Protein AF-A0A961ISN0-F1 (afdb_monomer_lite)

Radius of gyration: 15.61 Å; chains: 1; bounding box: 36×50×28 Å

Sequence (90 aa):
MFETEERAVYVGDWSDDRMRGSGSLTVNLPDGTVRFYTGEFRNGQMAGRGVLFATEGDYMGQLRENQYNGTDFPKIPNREPANLPGRMLS

Foldseek 3Di:
DDDPDPQKDKDADDDPNAHAAWIKMWGQDPVRWIKIKTAGGDRNFGAAWIWIQTPVAIWTAGDHRNDDPVVRTPGDPDPPPPPPPDPDDD

Structure (mmCIF, N/CA/C/O backbone):
data_AF-A0A961ISN0-F1
#
_entry.id   AF-A0A961ISN0-F1
#
loop_
_atom_site.group_PDB
_atom_site.id
_atom_site.type_symbol
_atom_site.label_atom_id
_atom_site.label_alt_id
_atom_site.label_comp_id
_atom_site.label_asym_id
_atom_site.label_entity_id
_atom_site.label_seq_id
_atom_site.pdbx_PDB_ins_code
_atom_site.Cartn_x
_atom_site.Cartn_y
_atom_site.Cartn_z
_atom_site.occupancy
_atom_site.B_iso_or_equiv
_atom_site.auth_seq_id
_atom_site.auth_comp_id
_atom_site.auth_asym_id
_atom_site.auth_atom_id
_atom_site.pdbx_PDB_model_num
ATOM 1 N N . MET A 1 1 ? -23.137 -18.230 4.188 1.00 38.97 1 MET A N 1
ATOM 2 C CA . MET A 1 1 ? -22.861 -17.269 3.103 1.00 38.97 1 MET A CA 1
ATOM 3 C C . MET A 1 1 ? -21.360 -17.045 3.131 1.00 38.97 1 MET A C 1
ATOM 5 O O . MET A 1 1 ? -20.861 -16.678 4.184 1.00 38.97 1 MET A O 1
ATOM 9 N N . PHE A 1 2 ? -20.636 -17.437 2.084 1.00 50.97 2 PHE A N 1
ATOM 10 C CA . PHE A 1 2 ? -19.177 -17.306 2.025 1.00 50.97 2 PHE A CA 1
ATOM 11 C C . PHE A 1 2 ? -18.873 -16.076 1.166 1.00 50.97 2 PHE A C 1
ATOM 13 O O . PHE A 1 2 ? -19.102 -16.119 -0.037 1.00 50.97 2 PHE A O 1
ATOM 20 N N . GLU A 1 3 ? -18.441 -14.974 1.779 1.00 51.03 3 GLU A N 1
ATOM 21 C CA . GLU A 1 3 ? -17.950 -13.805 1.041 1.00 51.03 3 GLU A CA 1
ATOM 22 C C . GLU A 1 3 ? -16.580 -14.137 0.447 1.00 51.03 3 GLU A C 1
ATOM 24 O O . GLU A 1 3 ? -15.573 -14.215 1.154 1.00 51.03 3 GLU A O 1
ATOM 29 N N . THR A 1 4 ? -16.550 -14.361 -0.863 1.00 56.50 4 THR A N 1
ATOM 30 C CA . THR A 1 4 ? -15.330 -14.367 -1.672 1.00 56.50 4 THR A CA 1
ATOM 31 C C . THR A 1 4 ? -15.125 -12.963 -2.234 1.00 56.50 4 THR A C 1
ATOM 33 O O . THR A 1 4 ? -15.218 -12.752 -3.436 1.00 56.50 4 THR A O 1
ATOM 36 N N . GLU A 1 5 ? -14.935 -11.979 -1.365 1.00 55.62 5 GLU A N 1
ATOM 37 C CA . GLU A 1 5 ? -14.680 -10.603 -1.794 1.00 55.62 5 GLU A CA 1
ATOM 38 C C . GLU A 1 5 ? -13.168 -10.399 -1.746 1.00 55.62 5 GLU A C 1
ATOM 40 O O . GLU A 1 5 ? -12.541 -10.587 -0.699 1.00 55.62 5 GLU A O 1
ATOM 45 N N . GLU A 1 6 ? -12.563 -10.103 -2.893 1.00 60.56 6 GLU A N 1
ATOM 46 C CA . GLU A 1 6 ? -11.136 -9.830 -3.025 1.00 60.56 6 GLU A CA 1
ATOM 47 C C . GLU A 1 6 ? -10.721 -8.761 -2.010 1.00 60.56 6 GLU A C 1
ATOM 49 O O . GLU A 1 6 ? -10.959 -7.565 -2.164 1.00 60.56 6 GLU A O 1
ATOM 54 N N . ARG A 1 7 ? -10.091 -9.208 -0.920 1.00 78.62 7 ARG A N 1
ATOM 55 C CA . ARG A 1 7 ? -9.694 -8.342 0.195 1.00 78.62 7 ARG A CA 1
ATOM 56 C C . ARG A 1 7 ? -8.571 -7.389 -0.172 1.00 78.62 7 ARG A C 1
ATOM 58 O O . ARG A 1 7 ? -8.156 -6.618 0.681 1.00 78.62 7 ARG A O 1
ATOM 65 N N . ALA A 1 8 ? -8.047 -7.460 -1.389 1.00 84.69 8 ALA A N 1
ATOM 66 C CA . ALA A 1 8 ? -6.952 -6.634 -1.837 1.00 84.69 8 ALA A CA 1
ATOM 67 C C . ALA A 1 8 ? -7.139 -6.230 -3.299 1.00 84.69 8 ALA A C 1
ATOM 69 O O . ALA A 1 8 ? -7.365 -7.079 -4.154 1.00 84.69 8 ALA A O 1
ATOM 70 N N . VAL A 1 9 ? -6.993 -4.939 -3.577 1.00 89.94 9 VAL A N 1
ATOM 71 C CA . VAL A 1 9 ? -7.019 -4.366 -4.923 1.00 89.94 9 VAL A CA 1
ATOM 72 C C . VAL A 1 9 ? -5.662 -3.742 -5.189 1.00 89.94 9 VAL A C 1
ATOM 74 O O . VAL A 1 9 ? -5.214 -2.892 -4.420 1.00 89.94 9 VAL A O 1
ATOM 77 N N . TYR A 1 10 ? -5.018 -4.141 -6.282 1.00 88.94 10 TYR A N 1
ATOM 78 C CA . TYR A 1 10 ? -3.769 -3.542 -6.734 1.00 88.94 10 TYR A CA 1
ATOM 79 C C . TYR A 1 10 ? -3.960 -2.804 -8.055 1.00 88.94 10 TYR A C 1
ATOM 81 O O . TYR A 1 10 ? -4.543 -3.332 -9.000 1.00 88.94 10 TYR A O 1
ATOM 89 N N . VAL A 1 11 ? -3.415 -1.593 -8.123 1.00 93.44 11 VAL A N 1
ATOM 90 C CA . VAL A 1 11 ? -3.354 -0.765 -9.326 1.00 93.44 11 VAL A CA 1
ATOM 91 C C . VAL A 1 11 ? -1.895 -0.408 -9.571 1.00 93.44 11 VAL A C 1
ATOM 93 O O . VAL A 1 11 ? -1.292 0.323 -8.786 1.00 93.44 11 VAL A O 1
ATOM 96 N N . GLY A 1 12 ? -1.323 -0.920 -10.653 1.00 91.88 12 GLY A N 1
ATOM 97 C CA . GLY A 1 12 ? 0.074 -0.699 -11.009 1.00 91.88 12 GLY A CA 1
ATOM 98 C C . GLY A 1 12 ? 0.532 -1.668 -12.087 1.00 91.88 12 GLY A C 1
ATOM 99 O O . GLY A 1 12 ? -0.295 -2.323 -12.732 1.00 91.88 12 GLY A O 1
ATOM 100 N N . ASP A 1 13 ? 1.844 -1.757 -12.273 1.00 90.75 13 ASP A N 1
ATOM 101 C CA . ASP A 1 13 ? 2.416 -2.596 -13.316 1.00 90.75 13 ASP A CA 1
ATOM 102 C C . ASP A 1 13 ? 2.444 -4.074 -12.906 1.00 90.75 13 ASP A C 1
ATOM 104 O O . ASP A 1 13 ? 2.677 -4.442 -11.751 1.00 90.75 13 ASP A O 1
ATOM 108 N N . TRP A 1 14 ? 2.249 -4.943 -13.894 1.00 89.31 14 TRP A N 1
ATOM 109 C CA . TRP A 1 14 ? 2.302 -6.392 -13.733 1.00 89.31 14 TRP A CA 1
ATOM 110 C C . TRP A 1 14 ? 3.359 -6.989 -14.664 1.00 89.31 14 TRP A C 1
ATOM 112 O O . TRP A 1 14 ? 3.530 -6.549 -15.799 1.00 89.31 14 TRP A O 1
ATOM 122 N N . SER A 1 15 ? 4.074 -8.004 -14.184 1.00 90.19 15 SER A N 1
ATOM 123 C CA . SER A 1 15 ? 5.032 -8.809 -14.952 1.00 90.19 15 SER A CA 1
ATOM 124 C C . SER A 1 15 ? 4.981 -10.231 -14.420 1.00 90.19 15 SER A C 1
ATOM 126 O O . SER A 1 15 ? 5.091 -10.412 -13.210 1.00 90.19 15 SER A O 1
ATOM 128 N N . ASP A 1 16 ? 4.838 -11.227 -15.295 1.00 91.38 16 ASP A N 1
ATOM 129 C CA . ASP A 1 16 ? 4.824 -12.650 -14.911 1.00 91.38 16 ASP A CA 1
ATOM 130 C C . ASP A 1 16 ? 3.811 -12.958 -13.790 1.00 91.38 16 ASP A C 1
ATOM 132 O O . ASP A 1 16 ? 4.147 -13.583 -12.783 1.00 91.38 16 ASP A O 1
ATOM 136 N N . ASP A 1 17 ? 2.590 -12.427 -13.928 1.00 88.81 17 ASP A N 1
ATOM 137 C CA . ASP A 1 17 ? 1.502 -12.524 -12.941 1.00 88.81 17 ASP A CA 1
ATOM 138 C C . ASP A 1 17 ? 1.858 -11.975 -11.545 1.00 88.81 17 ASP A C 1
ATOM 140 O O . ASP A 1 17 ? 1.275 -12.347 -10.525 1.00 88.81 17 ASP A O 1
ATOM 144 N N . ARG A 1 18 ? 2.834 -11.061 -11.476 1.00 89.44 18 ARG A N 1
ATOM 145 C CA . ARG A 1 18 ? 3.303 -10.436 -10.236 1.00 89.44 18 ARG A CA 1
ATOM 146 C C . ARG A 1 18 ? 3.311 -8.918 -10.340 1.00 89.44 18 ARG A C 1
ATOM 148 O O . ARG A 1 18 ? 3.741 -8.351 -11.341 1.00 89.44 18 ARG A O 1
ATOM 155 N N . MET A 1 19 ? 2.914 -8.266 -9.248 1.00 89.31 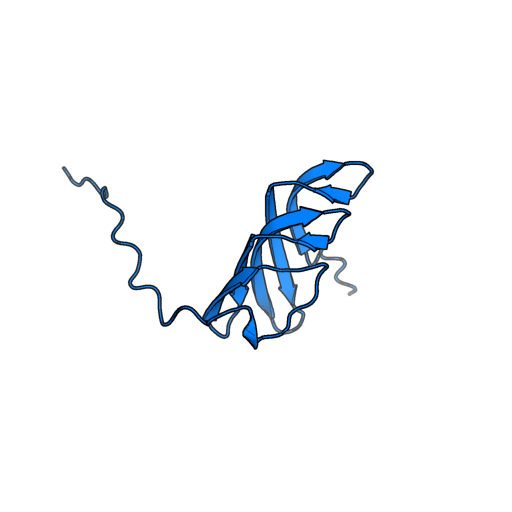19 MET A N 1
ATOM 156 C CA . MET A 1 19 ? 3.017 -6.813 -9.085 1.00 89.31 19 MET A CA 1
ATOM 157 C C . MET A 1 19 ? 4.477 -6.364 -9.211 1.00 89.31 19 MET A C 1
ATOM 159 O O . MET A 1 19 ? 5.387 -6.979 -8.631 1.00 89.31 19 MET A O 1
ATOM 163 N N . ARG A 1 20 ? 4.705 -5.283 -9.951 1.00 92.00 20 ARG A N 1
ATOM 164 C CA . ARG A 1 20 ? 6.031 -4.733 -10.223 1.00 92.00 20 ARG A CA 1
ATOM 165 C C . ARG A 1 20 ? 5.958 -3.214 -10.374 1.00 92.00 20 ARG A C 1
ATOM 167 O O . ARG A 1 20 ? 4.902 -2.656 -10.621 1.00 92.00 20 ARG A O 1
ATOM 174 N N . GLY A 1 21 ? 7.104 -2.551 -10.251 1.00 89.81 21 GLY A N 1
ATOM 175 C CA . GLY A 1 21 ? 7.220 -1.135 -10.578 1.00 89.81 21 GLY A CA 1
ATOM 176 C C . GLY A 1 21 ? 6.515 -0.284 -9.537 1.00 89.81 21 GLY A C 1
ATOM 177 O O . GLY A 1 21 ? 6.496 -0.640 -8.363 1.00 89.81 21 GLY A O 1
ATOM 178 N N . SER A 1 22 ? 5.962 0.848 -9.942 1.00 91.50 22 SER A N 1
ATOM 179 C CA . SER A 1 22 ? 5.199 1.702 -9.035 1.00 91.50 22 SER A CA 1
ATOM 180 C C . SER A 1 22 ? 3.733 1.284 -9.031 1.00 91.50 22 SER A C 1
ATOM 182 O O . SER A 1 22 ? 3.144 1.031 -10.078 1.00 91.50 22 SER A O 1
ATOM 184 N N . GLY A 1 23 ? 3.124 1.237 -7.851 1.00 91.50 23 GLY A N 1
ATOM 185 C CA . GLY A 1 23 ? 1.709 0.913 -7.742 1.00 91.50 23 GLY A CA 1
ATOM 186 C C . GLY A 1 23 ? 1.085 1.327 -6.423 1.00 91.50 23 GLY A C 1
ATOM 187 O O . GLY A 1 23 ? 1.723 1.928 -5.553 1.00 91.50 23 GLY A O 1
ATOM 188 N N . SER A 1 24 ? -0.186 0.974 -6.296 1.00 90.44 24 SER A N 1
ATOM 189 C CA . SER A 1 24 ? -1.014 1.217 -5.128 1.00 90.44 24 SER A CA 1
ATOM 190 C C . SER A 1 24 ? -1.783 -0.051 -4.774 1.00 90.44 24 SER A C 1
ATOM 192 O O . SER A 1 24 ? -2.423 -0.647 -5.635 1.00 90.44 24 SER A O 1
ATOM 194 N N . LEU A 1 25 ? -1.721 -0.458 -3.511 1.00 89.00 25 LEU A N 1
ATOM 195 C CA . LEU A 1 25 ? -2.380 -1.636 -2.959 1.00 89.00 25 LEU A CA 1
ATOM 196 C C . LEU A 1 25 ? -3.360 -1.200 -1.867 1.00 89.00 25 LEU A C 1
ATOM 198 O O . LEU A 1 25 ? -2.948 -0.636 -0.857 1.00 89.00 25 LEU A O 1
ATOM 202 N N . THR A 1 26 ? -4.638 -1.509 -2.040 1.00 87.81 26 THR A N 1
ATOM 203 C CA . THR A 1 26 ? -5.684 -1.335 -1.026 1.00 87.81 26 THR A CA 1
ATOM 204 C C . THR A 1 26 ? -6.024 -2.693 -0.443 1.00 87.81 26 THR A C 1
ATOM 206 O O . THR A 1 26 ? -6.270 -3.614 -1.209 1.00 87.81 26 THR A O 1
ATOM 209 N N . VAL A 1 27 ? -6.069 -2.832 0.881 1.00 86.00 27 VAL A N 1
ATOM 210 C CA . VAL A 1 27 ? -6.422 -4.077 1.571 1.00 86.00 27 VAL A CA 1
ATOM 211 C C . VAL A 1 27 ? -7.546 -3.823 2.571 1.00 86.00 27 VAL A C 1
ATOM 213 O O . VAL A 1 27 ? -7.387 -3.030 3.497 1.00 86.00 27 VAL A O 1
ATOM 216 N N . ASN A 1 28 ? -8.657 -4.535 2.405 1.00 84.31 28 ASN A N 1
ATOM 217 C CA . ASN A 1 28 ? -9.788 -4.569 3.321 1.00 84.31 28 ASN A CA 1
ATOM 218 C C . ASN A 1 28 ? -9.597 -5.720 4.314 1.00 84.31 28 ASN A C 1
ATOM 220 O O . ASN A 1 28 ? -9.550 -6.896 3.940 1.00 84.31 28 ASN A O 1
ATOM 224 N N . LEU A 1 29 ? -9.459 -5.384 5.590 1.00 81.81 29 LEU A N 1
ATOM 225 C CA . LEU A 1 29 ? -9.268 -6.352 6.659 1.00 81.81 29 LEU A CA 1
ATOM 226 C C . LEU A 1 29 ? -10.615 -6.841 7.223 1.00 81.81 29 LEU A C 1
ATOM 228 O O . LEU A 1 29 ? -11.618 -6.132 7.138 1.00 81.81 29 LEU A O 1
ATOM 232 N N . PRO A 1 30 ? -10.663 -8.047 7.827 1.00 79.50 30 PRO A N 1
ATOM 233 C CA . PRO A 1 30 ? -11.900 -8.605 8.386 1.00 79.50 30 PRO A CA 1
ATOM 234 C C . PRO A 1 30 ? -12.510 -7.799 9.540 1.00 79.50 30 PRO A C 1
ATOM 236 O O . PRO A 1 30 ? -13.683 -7.972 9.849 1.00 79.50 30 P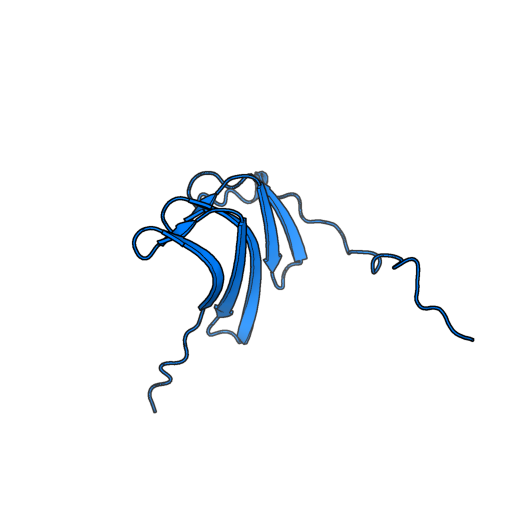RO A O 1
ATOM 239 N N . ASP A 1 31 ? -11.718 -6.949 10.193 1.00 80.12 31 ASP A N 1
ATOM 240 C CA . ASP A 1 31 ? -12.155 -6.035 11.254 1.00 80.12 31 ASP A CA 1
ATOM 241 C C . ASP A 1 31 ? -12.819 -4.755 10.701 1.00 80.12 31 ASP A C 1
ATOM 243 O O . ASP A 1 31 ? -13.203 -3.882 11.474 1.00 80.12 31 ASP A O 1
ATOM 247 N N . GLY A 1 32 ? -12.953 -4.635 9.373 1.00 76.44 32 GLY A N 1
ATOM 248 C CA . GLY A 1 32 ? -13.472 -3.449 8.688 1.00 76.44 32 GLY A CA 1
ATOM 249 C C . GLY A 1 32 ? -12.425 -2.355 8.465 1.00 76.44 32 GLY A C 1
ATOM 250 O O . GLY A 1 32 ? -12.736 -1.321 7.873 1.00 76.44 32 GLY A O 1
ATOM 251 N N . THR A 1 33 ? -11.180 -2.565 8.903 1.00 80.75 33 THR A N 1
ATOM 252 C CA . THR A 1 33 ? -10.078 -1.634 8.664 1.00 80.75 33 THR A CA 1
ATOM 253 C C . THR A 1 33 ? -9.647 -1.685 7.201 1.00 80.75 33 THR A C 1
ATOM 255 O O . THR A 1 33 ? -9.417 -2.756 6.640 1.00 80.75 33 THR A O 1
ATOM 258 N N . VAL A 1 34 ? -9.433 -0.518 6.597 1.00 81.81 34 VAL A N 1
ATOM 259 C CA . VAL A 1 34 ? -8.818 -0.403 5.269 1.00 81.81 34 VAL A CA 1
ATOM 260 C C . VAL A 1 34 ? -7.368 0.039 5.424 1.00 81.81 34 VAL A C 1
ATOM 262 O O . VAL A 1 34 ? -7.078 1.021 6.109 1.00 81.81 34 VAL A O 1
ATOM 265 N N . ARG A 1 35 ? -6.447 -0.685 4.785 1.00 82.62 35 ARG A N 1
ATOM 266 C CA . ARG A 1 35 ? -5.041 -0.292 4.646 1.00 82.62 35 ARG A CA 1
ATOM 267 C C . ARG A 1 35 ? -4.756 0.071 3.200 1.00 82.62 35 ARG A C 1
ATOM 269 O O . ARG A 1 35 ? -5.219 -0.611 2.293 1.00 82.62 35 ARG A O 1
ATOM 276 N N . PHE A 1 36 ? -3.972 1.115 2.983 1.00 84.38 36 PHE A N 1
ATOM 277 C CA . PHE A 1 36 ? -3.568 1.537 1.646 1.00 84.38 36 PHE A CA 1
ATOM 278 C C . PHE A 1 36 ? -2.054 1.702 1.601 1.00 84.38 36 PHE A C 1
ATOM 280 O O . PHE A 1 36 ? -1.475 2.300 2.494 1.00 84.38 36 PHE A O 1
ATOM 287 N N . TYR A 1 37 ? -1.392 1.180 0.581 1.00 85.31 37 TYR A N 1
ATOM 288 C CA . TYR A 1 37 ? 0.035 1.371 0.361 1.00 85.31 37 TYR A CA 1
ATOM 289 C C . TYR A 1 37 ? 0.264 1.900 -1.045 1.00 85.31 37 TYR A C 1
ATOM 291 O O . TYR A 1 37 ? -0.298 1.372 -1.996 1.00 85.31 37 TYR A O 1
ATOM 299 N N . THR A 1 38 ? 1.122 2.904 -1.186 1.00 88.69 38 THR A N 1
ATOM 300 C CA . THR A 1 38 ? 1.621 3.364 -2.483 1.00 88.69 38 THR A CA 1
ATOM 301 C C . THR A 1 38 ? 3.139 3.364 -2.465 1.00 88.69 38 THR A C 1
ATOM 303 O O . THR A 1 38 ? 3.756 3.854 -1.517 1.00 88.69 38 THR A O 1
ATOM 306 N N . GLY A 1 39 ? 3.763 2.785 -3.481 1.00 89.19 39 GLY A N 1
ATOM 307 C CA . GLY A 1 39 ? 5.212 2.651 -3.512 1.00 89.19 39 GLY A CA 1
ATOM 308 C C . GLY A 1 39 ? 5.689 1.694 -4.583 1.00 89.19 39 GLY A C 1
ATOM 309 O O . GLY A 1 39 ? 4.982 1.422 -5.556 1.00 89.19 39 GLY A O 1
ATOM 310 N N . GLU A 1 40 ? 6.914 1.215 -4.415 1.00 89.50 40 GLU A N 1
ATOM 311 C CA . GLU A 1 40 ? 7.521 0.286 -5.356 1.00 89.50 40 GLU A CA 1
ATOM 312 C C . GLU A 1 40 ? 7.143 -1.165 -5.028 1.00 89.50 40 GLU A C 1
ATOM 314 O O . GLU A 1 40 ? 6.938 -1.561 -3.882 1.00 89.50 40 GLU A O 1
ATOM 319 N N . PHE A 1 41 ? 7.050 -1.979 -6.070 1.00 88.81 41 PHE A N 1
ATOM 320 C CA . PHE A 1 41 ? 6.732 -3.392 -6.006 1.00 88.81 41 PHE A CA 1
ATOM 321 C C . PHE A 1 41 ? 7.771 -4.173 -6.801 1.00 88.81 41 PHE A C 1
ATOM 323 O O . PHE A 1 41 ? 8.184 -3.790 -7.901 1.00 88.81 41 PHE A O 1
ATOM 330 N N . ARG A 1 42 ? 8.203 -5.305 -6.250 1.00 87.25 42 ARG A N 1
ATOM 331 C CA . ARG A 1 42 ? 9.146 -6.217 -6.898 1.00 87.25 42 ARG A CA 1
ATOM 332 C C . ARG A 1 42 ? 8.726 -7.650 -6.619 1.00 87.25 42 ARG A C 1
ATOM 334 O O . ARG A 1 42 ? 8.593 -8.036 -5.464 1.00 87.25 42 ARG A O 1
ATOM 341 N N . ASN A 1 43 ? 8.556 -8.448 -7.673 1.00 86.81 43 ASN A N 1
ATOM 342 C CA . ASN A 1 43 ? 8.176 -9.864 -7.582 1.00 86.81 43 ASN A CA 1
ATOM 343 C C . ASN A 1 43 ? 6.889 -10.111 -6.771 1.00 86.81 43 ASN A C 1
ATOM 345 O O . ASN A 1 43 ? 6.798 -11.105 -6.053 1.00 86.81 43 ASN A O 1
ATOM 349 N N . GLY A 1 44 ? 5.901 -9.218 -6.868 1.00 84.62 44 GLY A N 1
ATOM 350 C CA . GLY A 1 44 ? 4.637 -9.356 -6.141 1.00 84.62 44 GLY A CA 1
ATOM 351 C C . GLY A 1 44 ? 4.705 -8.918 -4.676 1.00 84.62 44 GLY A C 1
ATOM 352 O O . GLY A 1 44 ? 3.775 -9.181 -3.922 1.00 84.62 44 GLY A O 1
ATOM 353 N N . GLN A 1 45 ? 5.791 -8.268 -4.257 1.00 83.50 45 GLN A N 1
ATOM 354 C CA . GLN A 1 45 ? 5.991 -7.796 -2.888 1.00 83.50 45 GLN A CA 1
ATOM 355 C C . GLN A 1 45 ? 6.220 -6.292 -2.868 1.00 83.50 45 GLN A C 1
ATOM 357 O O . GLN A 1 45 ? 6.784 -5.744 -3.816 1.00 83.50 45 GLN A O 1
ATOM 362 N N . MET A 1 46 ? 5.823 -5.637 -1.778 1.00 84.12 46 MET A N 1
ATOM 363 C CA . MET A 1 46 ? 6.154 -4.235 -1.560 1.00 84.12 46 MET A CA 1
ATOM 364 C C . MET A 1 46 ? 7.667 -4.104 -1.340 1.00 84.12 46 MET A C 1
ATOM 366 O O . MET A 1 46 ? 8.285 -4.878 -0.596 1.00 84.12 46 MET A O 1
ATOM 370 N N . ALA A 1 47 ? 8.274 -3.135 -2.007 1.00 82.19 47 ALA A N 1
ATOM 371 C CA . ALA A 1 47 ? 9.710 -2.932 -2.056 1.00 82.19 47 ALA A CA 1
ATOM 372 C C . ALA A 1 47 ? 10.045 -1.439 -2.136 1.00 82.19 47 ALA A C 1
ATOM 374 O O . ALA A 1 47 ? 9.178 -0.596 -2.339 1.00 82.19 47 ALA A O 1
ATOM 375 N N . GLY A 1 48 ? 11.327 -1.120 -1.973 1.00 77.12 48 GLY A N 1
ATOM 376 C CA . GLY A 1 48 ? 11.844 0.226 -2.170 1.00 77.12 48 GLY A CA 1
ATOM 377 C C . GLY A 1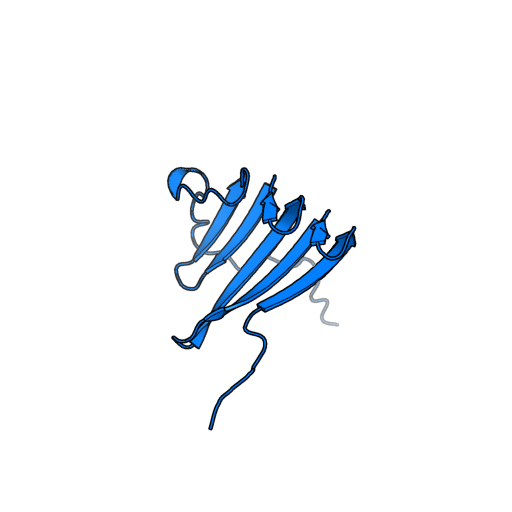 48 ? 11.140 1.266 -1.308 1.00 77.12 48 GLY A C 1
ATOM 378 O O . GLY A 1 48 ? 10.840 1.017 -0.146 1.00 77.12 48 GLY A O 1
ATOM 379 N N . ARG A 1 49 ? 10.904 2.463 -1.839 1.00 79.44 49 ARG A N 1
ATOM 380 C CA . ARG A 1 49 ? 10.271 3.549 -1.077 1.00 79.44 49 ARG A CA 1
ATOM 381 C C . ARG A 1 49 ? 8.751 3.515 -1.229 1.00 79.44 49 ARG A C 1
ATOM 383 O O . ARG A 1 49 ? 8.242 3.375 -2.336 1.00 79.44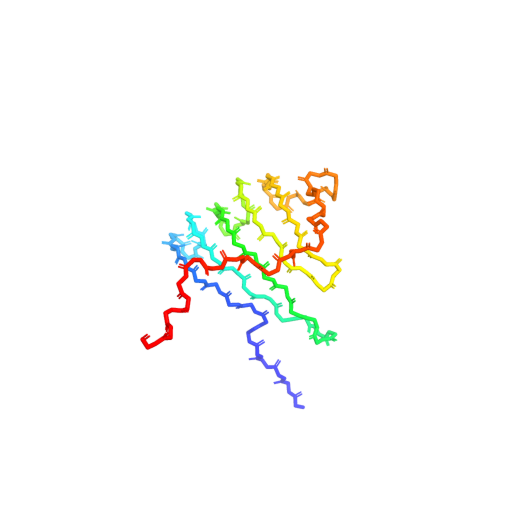 49 ARG A O 1
ATOM 390 N N . GLY A 1 50 ? 8.029 3.733 -0.131 1.00 82.12 50 GLY A N 1
ATOM 391 C CA . GLY A 1 50 ? 6.578 3.873 -0.180 1.00 82.12 50 GLY A CA 1
ATOM 392 C C . GLY A 1 50 ? 5.964 4.548 1.039 1.00 82.12 50 GLY A C 1
ATOM 393 O O . GLY A 1 50 ? 6.644 4.905 2.006 1.00 82.12 50 GLY A O 1
ATOM 394 N N . VAL A 1 51 ? 4.652 4.733 0.959 1.00 81.31 51 VAL A N 1
ATOM 395 C CA . VAL A 1 51 ? 3.802 5.300 2.001 1.00 81.31 51 VAL A CA 1
ATOM 396 C C . VAL A 1 51 ? 2.693 4.302 2.299 1.00 81.31 51 VAL A C 1
ATOM 398 O O . VAL A 1 51 ? 1.919 3.949 1.412 1.00 81.31 51 VAL A O 1
ATOM 401 N N . LEU A 1 52 ? 2.633 3.848 3.546 1.00 81.25 52 LEU A N 1
ATOM 402 C CA . LEU A 1 52 ? 1.566 3.020 4.085 1.00 81.25 52 LEU A CA 1
ATOM 403 C C . LEU A 1 52 ? 0.603 3.908 4.875 1.00 81.25 52 LEU A C 1
ATOM 405 O O . LEU A 1 52 ? 1.009 4.706 5.709 1.00 81.25 52 LEU A O 1
ATOM 409 N N . PHE A 1 53 ? -0.679 3.726 4.640 1.00 78.31 53 PHE A N 1
ATOM 410 C CA . PHE A 1 53 ? -1.780 4.367 5.329 1.00 78.31 53 PHE A CA 1
ATOM 411 C C . PHE A 1 53 ? -2.515 3.276 6.092 1.00 78.31 53 PHE A C 1
ATOM 413 O O . PHE A 1 53 ? -2.999 2.302 5.503 1.00 78.31 53 PHE A 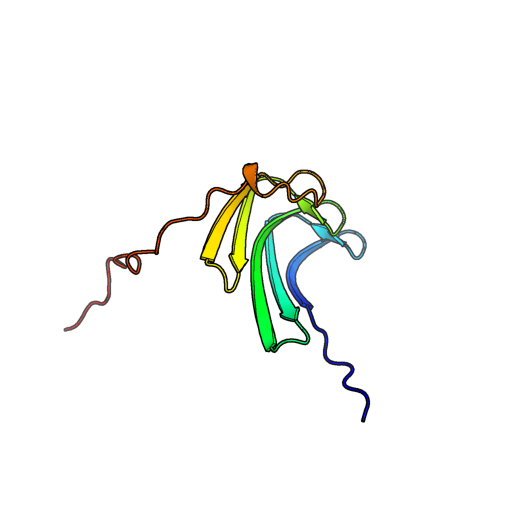O 1
ATOM 420 N N . ALA A 1 54 ? -2.563 3.420 7.408 1.00 73.19 54 ALA A N 1
ATOM 421 C CA . ALA A 1 54 ? -3.273 2.521 8.297 1.00 73.19 54 ALA A CA 1
ATOM 422 C C . ALA A 1 54 ? -4.171 3.337 9.230 1.00 73.19 54 ALA A C 1
ATOM 424 O O . ALA A 1 54 ? -3.979 4.536 9.415 1.00 73.19 54 ALA A O 1
ATOM 425 N N . THR A 1 55 ? -5.138 2.683 9.865 1.00 65.69 55 THR A N 1
ATOM 426 C CA . THR A 1 55 ? -6.027 3.317 10.854 1.00 65.69 55 THR A CA 1
ATOM 427 C C . THR A 1 55 ? -5.279 3.965 12.021 1.00 65.69 55 THR A C 1
ATOM 429 O O . THR A 1 55 ? -5.781 4.910 12.620 1.00 65.69 55 THR A O 1
ATOM 432 N N . GLU A 1 56 ? -4.061 3.510 12.318 1.00 64.56 56 GLU A N 1
ATOM 433 C CA . GLU A 1 56 ? -3.201 4.078 13.360 1.00 64.56 56 GLU A CA 1
ATOM 434 C C . GLU A 1 56 ? -2.424 5.334 12.910 1.00 64.56 56 GLU A C 1
ATOM 436 O O . GLU A 1 56 ? -1.818 6.006 13.751 1.00 64.56 56 GLU A O 1
ATOM 441 N N . GLY A 1 57 ? -2.455 5.683 11.617 1.00 63.47 57 GLY A N 1
ATOM 442 C CA . GLY A 1 57 ? -1.803 6.853 11.025 1.00 63.47 57 GLY A CA 1
ATOM 443 C C . GLY A 1 57 ? -1.167 6.586 9.655 1.00 63.47 57 GLY A C 1
ATOM 444 O O . GLY A 1 57 ? -1.178 5.465 9.142 1.00 63.47 57 GLY A O 1
ATOM 445 N N . ASP A 1 58 ? -0.574 7.633 9.082 1.00 63.78 58 ASP A N 1
ATOM 446 C CA . ASP A 1 58 ? 0.220 7.541 7.854 1.00 63.78 58 ASP A CA 1
ATOM 447 C C . ASP A 1 58 ? 1.680 7.237 8.213 1.00 63.78 58 ASP A C 1
ATOM 449 O O . ASP A 1 58 ? 2.229 7.790 9.165 1.00 63.78 58 ASP A O 1
ATOM 453 N N . TYR A 1 59 ? 2.334 6.394 7.427 1.00 66.81 59 TYR A N 1
ATOM 454 C CA . TYR A 1 59 ? 3.671 5.862 7.667 1.00 66.81 59 TYR A CA 1
ATOM 455 C C . TYR A 1 59 ? 4.490 5.974 6.374 1.00 66.81 59 TYR A C 1
ATOM 457 O O . TYR A 1 59 ? 4.120 5.398 5.353 1.00 66.81 59 TYR A O 1
ATOM 465 N N . MET A 1 60 ? 5.610 6.706 6.379 1.00 63.59 60 MET A N 1
ATOM 466 C CA . MET A 1 60 ? 6.528 6.777 5.225 1.00 63.59 60 MET A CA 1
ATOM 467 C C . MET A 1 60 ? 7.811 6.026 5.523 1.00 63.59 60 MET A C 1
ATOM 469 O O . MET A 1 60 ? 8.402 6.266 6.567 1.00 63.59 60 MET A O 1
ATOM 473 N N . GLY A 1 61 ? 8.292 5.203 4.594 1.00 63.91 61 GLY A N 1
ATOM 474 C CA . GLY A 1 61 ? 9.546 4.481 4.801 1.00 63.91 61 GLY A CA 1
ATOM 475 C C . GLY A 1 61 ? 10.046 3.734 3.572 1.00 63.91 61 GLY A C 1
ATOM 476 O O . GLY A 1 61 ? 9.465 3.809 2.485 1.00 63.91 61 GLY A O 1
ATOM 477 N N . GLN A 1 62 ? 11.166 3.035 3.743 1.00 61.84 62 GLN A N 1
ATOM 478 C CA . GLN A 1 62 ? 11.696 2.114 2.739 1.00 61.84 62 GLN A CA 1
ATOM 479 C C . GLN A 1 62 ? 11.382 0.675 3.156 1.00 61.84 62 GLN A C 1
ATOM 481 O O . GLN A 1 62 ? 11.804 0.231 4.217 1.00 61.84 62 GLN A O 1
ATOM 486 N N . LEU A 1 63 ? 10.654 -0.059 2.319 1.00 65.12 63 LEU A N 1
ATOM 487 C CA . LEU A 1 63 ? 10.430 -1.492 2.454 1.00 65.12 63 LEU A CA 1
ATOM 488 C C . LEU A 1 63 ? 11.561 -2.256 1.763 1.00 65.12 63 LEU A C 1
ATOM 490 O O . LEU A 1 63 ? 11.849 -2.060 0.582 1.00 65.12 63 LEU A O 1
ATOM 494 N N . ARG A 1 64 ? 12.175 -3.198 2.474 1.00 60.56 64 ARG A N 1
ATOM 495 C CA . ARG A 1 64 ? 12.992 -4.242 1.849 1.00 60.56 64 ARG A CA 1
ATOM 496 C C . ARG A 1 64 ? 12.239 -5.560 1.959 1.00 60.56 64 ARG A C 1
ATOM 498 O O . ARG A 1 64 ? 12.087 -6.086 3.052 1.00 60.56 64 ARG A O 1
ATOM 505 N N . GLU A 1 65 ? 11.762 -6.069 0.823 1.00 62.44 65 GLU A N 1
ATOM 506 C CA . GLU A 1 65 ? 11.248 -7.445 0.690 1.00 62.44 65 GLU A CA 1
ATOM 507 C C . GLU A 1 65 ? 10.143 -7.785 1.707 1.00 62.44 65 GLU A C 1
ATOM 509 O O . GLU A 1 65 ? 10.253 -8.748 2.461 1.00 62.44 65 GLU A O 1
ATOM 514 N N . ASN A 1 66 ? 9.089 -6.958 1.765 1.00 60.84 66 ASN A N 1
ATOM 515 C CA . ASN A 1 66 ? 7.979 -7.077 2.726 1.00 60.84 66 ASN A CA 1
ATOM 516 C C . ASN A 1 66 ? 8.360 -7.033 4.225 1.00 60.84 66 ASN A C 1
ATOM 518 O O . ASN A 1 66 ? 7.479 -7.211 5.068 1.00 60.84 66 ASN A O 1
ATOM 522 N N . GLN A 1 67 ? 9.617 -6.776 4.602 1.00 55.22 67 GLN A N 1
ATOM 523 C CA . GLN A 1 67 ? 9.985 -6.644 6.011 1.00 55.22 67 GLN A CA 1
ATOM 524 C C . GLN A 1 67 ? 9.542 -5.278 6.534 1.00 55.22 67 GLN A C 1
ATOM 526 O O . GLN A 1 67 ? 10.156 -4.246 6.264 1.00 55.22 67 GLN A O 1
ATOM 531 N N . TYR A 1 68 ? 8.441 -5.292 7.281 1.00 54.97 68 TYR A N 1
ATOM 532 C CA . TYR A 1 68 ? 8.000 -4.176 8.102 1.00 54.97 68 TYR A CA 1
ATOM 533 C C . TYR A 1 68 ? 8.687 -4.281 9.464 1.00 54.97 68 TYR A C 1
ATOM 535 O O . TYR A 1 68 ? 8.229 -5.008 10.344 1.00 54.97 68 TYR A O 1
ATOM 543 N N . ASN A 1 69 ? 9.778 -3.546 9.653 1.00 53.62 69 ASN A N 1
ATOM 544 C CA . ASN A 1 69 ? 10.228 -3.192 10.991 1.00 53.62 69 ASN A CA 1
ATOM 545 C C . ASN A 1 69 ? 9.647 -1.809 11.260 1.00 53.62 69 ASN A C 1
ATOM 547 O O . ASN A 1 69 ? 10.033 -0.853 10.597 1.00 53.62 69 ASN A O 1
ATOM 551 N N . GLY A 1 70 ? 8.694 -1.680 12.188 1.00 51.25 70 GLY A N 1
ATOM 552 C CA . GLY A 1 70 ? 8.000 -0.410 12.476 1.00 51.25 70 GLY A CA 1
ATOM 553 C C . GLY A 1 70 ? 8.918 0.782 12.810 1.00 51.25 70 GLY A C 1
ATOM 554 O O . GLY A 1 70 ? 8.451 1.911 12.884 1.00 51.25 70 GLY A O 1
ATOM 555 N N . THR A 1 71 ? 10.220 0.546 12.977 1.00 51.56 71 THR A N 1
ATOM 556 C CA . THR A 1 71 ? 11.299 1.534 13.082 1.00 51.56 71 THR A CA 1
ATOM 557 C C . THR A 1 71 ? 11.679 2.220 11.762 1.00 51.56 71 THR A C 1
ATOM 559 O O . THR A 1 71 ? 12.160 3.348 11.808 1.00 51.56 71 THR A O 1
ATOM 562 N N . ASP A 1 72 ? 11.459 1.593 10.601 1.00 56.34 72 ASP A N 1
ATOM 563 C CA . ASP A 1 72 ? 11.796 2.157 9.278 1.00 56.34 72 ASP A CA 1
ATOM 564 C C . ASP A 1 72 ? 10.703 3.085 8.721 1.00 56.34 72 ASP A C 1
ATOM 566 O O . ASP A 1 72 ? 10.901 3.752 7.701 1.00 56.34 72 ASP A O 1
ATOM 570 N N . PHE A 1 73 ? 9.554 3.142 9.401 1.00 59.72 73 PHE A N 1
ATOM 571 C CA . PHE A 1 73 ? 8.404 3.951 9.023 1.00 59.72 73 PHE A CA 1
ATOM 572 C C . PHE A 1 73 ? 8.071 4.956 10.124 1.00 59.72 73 PHE A C 1
ATOM 574 O O . PHE A 1 73 ? 7.195 4.687 10.950 1.00 59.72 73 PHE A O 1
ATOM 581 N N . PRO A 1 74 ? 8.729 6.126 10.179 1.00 60.09 74 PRO A N 1
ATOM 582 C CA . PRO A 1 74 ? 8.244 7.207 11.020 1.00 60.09 74 PRO A CA 1
ATOM 583 C C . PRO A 1 74 ? 6.769 7.479 10.704 1.00 60.09 74 PRO A C 1
ATOM 585 O O . PRO A 1 74 ? 6.397 7.775 9.562 1.00 60.09 74 PRO A O 1
ATOM 588 N N . LYS A 1 75 ? 5.928 7.369 11.738 1.00 58.75 75 LYS A N 1
ATOM 589 C CA . LYS A 1 75 ? 4.546 7.842 11.698 1.00 58.75 75 LYS A CA 1
ATOM 590 C C . LYS A 1 75 ? 4.586 9.318 11.326 1.00 58.75 75 LYS A C 1
ATOM 592 O O . LYS A 1 75 ? 5.232 10.100 12.021 1.00 58.75 75 LYS A O 1
ATOM 597 N N . ILE A 1 76 ? 3.914 9.696 10.247 1.00 61.66 76 ILE A N 1
ATOM 598 C CA . ILE A 1 76 ? 3.700 11.097 9.911 1.00 61.66 76 ILE A CA 1
ATOM 599 C C . ILE A 1 76 ? 2.715 11.627 10.960 1.00 61.66 76 ILE A C 1
ATOM 601 O O . ILE A 1 76 ? 1.565 11.176 10.991 1.00 61.66 76 ILE A O 1
ATOM 605 N N . PRO A 1 77 ? 3.128 12.535 11.861 1.00 51.25 77 PRO A N 1
ATOM 606 C CA . PRO A 1 77 ? 2.177 13.160 12.761 1.00 51.25 77 PRO A CA 1
ATOM 607 C C . PRO A 1 77 ? 1.214 13.975 11.901 1.00 51.25 77 PRO A C 1
ATOM 609 O O . PRO A 1 77 ? 1.681 14.784 11.106 1.00 51.25 77 PRO A O 1
ATOM 612 N N . ASN A 1 78 ? -0.086 13.672 12.029 1.00 49.53 78 ASN A N 1
ATOM 613 C CA . ASN A 1 78 ? -1.246 14.327 11.420 1.00 49.53 78 ASN A CA 1
ATOM 614 C C . ASN A 1 78 ? -0.915 15.212 10.217 1.00 49.53 78 ASN A C 1
ATOM 616 O O . ASN A 1 78 ? -0.436 16.333 10.383 1.00 49.53 78 ASN A O 1
ATOM 620 N N . ARG A 1 79 ? -1.257 14.750 9.008 1.00 52.53 79 ARG A N 1
ATOM 621 C CA . ARG A 1 79 ? -1.377 15.663 7.872 1.00 52.53 79 ARG A CA 1
ATOM 622 C C . ARG A 1 79 ? -2.299 16.811 8.290 1.00 52.53 79 ARG A C 1
ATOM 624 O O . ARG A 1 79 ? -3.510 16.626 8.375 1.00 52.53 79 ARG A O 1
ATOM 631 N N . GLU A 1 80 ? -1.737 18.001 8.503 1.00 45.06 80 GLU A N 1
ATOM 632 C CA . GLU A 1 80 ? -2.422 19.218 8.078 1.00 45.06 80 GLU A CA 1
ATOM 633 C C . GLU A 1 80 ? -2.915 18.896 6.658 1.00 45.06 80 GLU A C 1
ATOM 635 O O . GLU A 1 80 ? -2.087 18.463 5.841 1.00 45.06 80 GLU A O 1
ATOM 640 N N . PRO A 1 81 ? -4.232 18.941 6.372 1.00 41.44 81 PRO A N 1
ATOM 641 C CA . PRO A 1 81 ? -4.724 18.644 5.0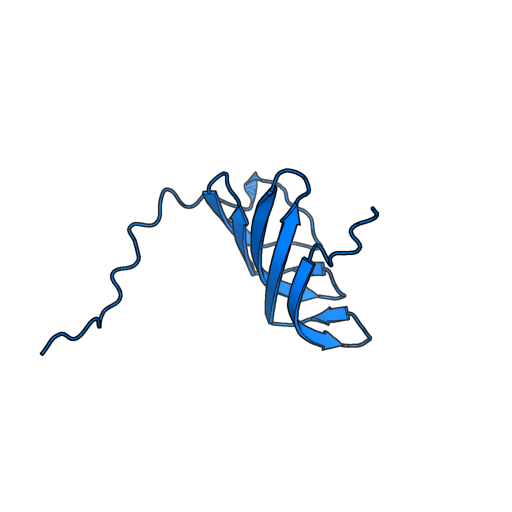37 1.00 41.44 81 PRO A CA 1
ATOM 642 C C . PRO A 1 81 ? -3.900 19.498 4.090 1.00 41.44 81 PRO A C 1
ATOM 644 O O . PRO A 1 81 ? -3.831 20.712 4.278 1.00 41.44 81 PRO A O 1
ATOM 647 N N . ALA A 1 82 ? -3.184 18.843 3.171 1.00 45.38 82 ALA A N 1
ATOM 648 C CA . ALA A 1 82 ? -2.284 19.515 2.255 1.00 45.38 82 ALA A CA 1
ATOM 649 C C . ALA A 1 82 ? -3.023 20.741 1.723 1.00 45.38 82 ALA A C 1
ATOM 651 O O . ALA A 1 82 ? -4.090 20.586 1.127 1.00 45.38 82 ALA A O 1
ATOM 652 N N . ASN A 1 83 ? -2.512 21.940 2.016 1.00 41.50 83 ASN A N 1
ATOM 653 C CA . ASN A 1 83 ? -2.946 23.161 1.359 1.00 41.50 83 ASN A CA 1
ATOM 654 C C . ASN A 1 83 ? -2.782 22.897 -0.137 1.00 41.50 83 ASN A C 1
ATOM 656 O O . ASN A 1 83 ? -1.685 23.027 -0.671 1.00 41.50 83 ASN A O 1
ATOM 660 N N . LEU A 1 84 ? -3.850 22.434 -0.784 1.00 39.75 84 LEU A N 1
ATOM 661 C CA . LEU A 1 84 ? -3.937 22.294 -2.222 1.00 39.75 84 LEU A CA 1
ATOM 662 C C . LEU A 1 84 ? -3.927 23.731 -2.746 1.00 39.75 84 LEU A C 1
ATOM 664 O O . LEU A 1 84 ? -4.902 24.454 -2.507 1.00 39.75 84 LEU A O 1
ATOM 668 N N . PRO A 1 85 ? -2.861 24.198 -3.422 1.00 41.16 85 PRO A N 1
ATOM 669 C CA . PRO A 1 85 ? -2.947 25.466 -4.113 1.00 41.16 85 PRO A CA 1
ATOM 670 C C . PRO A 1 85 ? -3.897 25.242 -5.289 1.00 41.16 85 PRO A C 1
ATOM 672 O O . PRO A 1 85 ? -3.535 24.626 -6.286 1.00 41.16 85 PRO A O 1
ATOM 675 N N . GLY A 1 86 ? -5.141 25.690 -5.143 1.00 45.94 86 GLY A N 1
ATOM 676 C CA . GLY A 1 86 ? -6.107 25.677 -6.237 1.00 45.94 86 GLY A CA 1
ATOM 677 C C . GLY A 1 86 ? -7.405 24.950 -5.930 1.00 45.94 86 GLY A C 1
ATOM 678 O O . GLY A 1 86 ? -7.797 24.036 -6.647 1.00 45.94 86 GLY A O 1
ATOM 679 N N . ARG A 1 87 ? -8.159 25.448 -4.951 1.00 47.75 87 ARG A N 1
ATOM 680 C CA . ARG A 1 87 ? -9.601 25.567 -5.168 1.00 47.75 87 ARG A CA 1
ATOM 681 C C . ARG A 1 87 ? -9.863 27.011 -5.587 1.00 47.75 87 ARG A C 1
ATOM 683 O O . ARG A 1 87 ? -10.099 27.869 -4.746 1.00 47.75 87 ARG A O 1
ATOM 690 N N . MET A 1 88 ? -9.719 27.287 -6.886 1.00 52.38 88 MET A N 1
ATOM 691 C CA . MET A 1 88 ? -10.203 28.541 -7.467 1.00 52.38 88 MET A CA 1
ATOM 692 C C . MET A 1 88 ? -11.712 28.611 -7.227 1.00 52.38 88 MET A C 1
ATOM 694 O O . MET A 1 88 ? -12.442 27.701 -7.623 1.00 52.38 88 MET A O 1
ATOM 698 N N . LEU A 1 89 ? -12.168 29.670 -6.568 1.00 45.38 89 LEU A N 1
ATOM 699 C CA . LEU A 1 89 ? -13.572 30.056 -6.552 1.00 45.38 89 LEU A CA 1
ATOM 700 C C . LEU A 1 89 ? -13.658 31.486 -7.091 1.00 45.38 89 LEU A C 1
ATOM 702 O O . LEU A 1 89 ? -13.088 32.386 -6.482 1.00 45.38 89 LEU A O 1
ATOM 706 N N . SER A 1 90 ? -14.360 31.588 -8.230 1.00 55.06 90 SER A N 1
ATOM 707 C CA . SER A 1 90 ? -14.855 32.765 -8.976 1.00 55.06 90 SER A CA 1
ATOM 708 C C . SER A 1 90 ? -13.862 33.858 -9.358 1.00 55.06 90 SER A C 1
ATOM 710 O O . SER A 1 90 ? -13.419 34.594 -8.453 1.00 55.06 90 SER A O 1
#

Secondary structure (DSSP, 8-state):
------SEEEEEEEETTEEEEEEEEEEE-TTS-EEEEEEEEETTEEEEEEEEEETTEEEEEEEBTTB--TTSS-EE--------S-----

pLDDT: mean 71.14, std 16.77, range [38.97, 93.44]